Protein AF-A0AAN6TRB6-F1 (afdb_monomer_lite)

Secondary structure (DSSP, 8-state):
-----SSSSSSS-SSS----TTTTS--TTS----------HHHHHHSTT--SS--SSTT-S--HHHH-TTSPP-GGGGTT-GGG-TT-TT--S-S--TTHHHHHHHHHHHHHHHTT--BTTBPPGGG-THHHHHHHHHHHHTT--TTT----TT-HHHHGGG---TT--S----S-----

Structure (mmCIF, N/CA/C/O backbone):
data_AF-A0AAN6TRB6-F1
#
_entry.id   AF-A0AAN6TRB6-F1
#
loop_
_atom_site.group_PDB
_atom_site.id
_atom_site.type_symbol
_atom_site.label_atom_id
_atom_site.label_alt_id
_atom_site.label_comp_id
_atom_site.label_asym_id
_atom_site.label_entity_id
_atom_site.label_seq_id
_atom_site.pdbx_PDB_ins_code
_atom_site.Cartn_x
_atom_site.Cartn_y
_atom_site.Cartn_z
_atom_site.occupancy
_atom_site.B_iso_or_equiv
_atom_site.auth_seq_id
_atom_site.auth_comp_id
_atom_site.auth_asym_id
_atom_site.auth_atom_id
_atom_site.pdbx_PDB_model_num
ATOM 1 N N . MET A 1 1 ? 55.140 -42.596 -35.689 1.00 47.97 1 MET A N 1
ATOM 2 C CA . MET A 1 1 ? 55.202 -42.042 -34.320 1.00 47.97 1 MET A CA 1
ATOM 3 C C . MET A 1 1 ? 55.050 -40.532 -34.395 1.00 47.97 1 MET A C 1
ATOM 5 O O . MET A 1 1 ? 56.005 -39.873 -34.764 1.00 47.97 1 MET A O 1
ATOM 9 N N . ALA A 1 2 ? 53.850 -40.019 -34.133 1.00 47.03 2 ALA A N 1
ATOM 10 C CA . ALA A 1 2 ? 53.581 -38.786 -33.382 1.00 47.03 2 ALA A CA 1
ATOM 11 C C . ALA A 1 2 ? 52.064 -38.511 -33.472 1.00 47.03 2 ALA A C 1
ATOM 13 O O . ALA A 1 2 ? 51.515 -38.610 -34.571 1.00 47.03 2 ALA A O 1
ATOM 14 N N . PRO A 1 3 ? 51.366 -38.268 -32.353 1.00 50.75 3 PRO A N 1
ATOM 15 C CA . PRO A 1 3 ? 49.940 -38.534 -32.234 1.00 50.75 3 PRO A CA 1
ATOM 16 C C . PRO A 1 3 ? 49.087 -37.252 -32.219 1.00 50.75 3 PRO A C 1
ATOM 18 O O . PRO A 1 3 ? 49.525 -36.187 -31.802 1.00 50.75 3 PRO A O 1
ATOM 21 N N . THR A 1 4 ? 47.848 -37.389 -32.689 1.00 56.25 4 THR A N 1
ATOM 22 C CA . THR A 1 4 ? 46.622 -36.743 -32.179 1.00 56.25 4 THR A CA 1
ATOM 23 C C . THR A 1 4 ? 46.770 -35.418 -31.402 1.00 56.25 4 THR A C 1
ATOM 25 O O . THR A 1 4 ? 46.821 -35.421 -30.175 1.00 56.25 4 THR A O 1
ATOM 28 N N . LEU A 1 5 ? 46.704 -34.275 -32.093 1.00 53.94 5 LEU A N 1
ATOM 29 C CA . LEU A 1 5 ? 46.498 -32.952 -31.471 1.00 53.94 5 LEU A CA 1
ATOM 30 C C . LEU A 1 5 ? 45.430 -32.120 -32.204 1.00 53.94 5 LEU A C 1
ATOM 32 O O . LEU A 1 5 ? 45.570 -30.913 -32.357 1.00 53.94 5 LEU A O 1
ATOM 36 N N . LEU A 1 6 ? 44.348 -32.752 -32.673 1.00 50.91 6 LEU A N 1
ATOM 37 C CA . LEU A 1 6 ? 43.234 -32.021 -33.302 1.00 50.91 6 LEU A CA 1
ATOM 38 C C . LEU A 1 6 ? 41.841 -32.376 -32.761 1.00 50.91 6 LEU A C 1
ATOM 40 O O . LEU A 1 6 ? 40.841 -32.018 -33.369 1.00 50.91 6 LEU A O 1
ATOM 44 N N . SER A 1 7 ? 41.759 -33.055 -31.611 1.00 54.47 7 SER A N 1
ATOM 45 C CA . SER A 1 7 ? 40.479 -33.520 -31.046 1.00 54.47 7 SER A CA 1
ATOM 46 C C . SER A 1 7 ? 40.135 -32.920 -29.674 1.00 54.47 7 SER A C 1
ATOM 48 O O . SER A 1 7 ? 39.232 -33.405 -29.000 1.00 54.47 7 SER A O 1
ATOM 50 N N . GLY A 1 8 ? 40.846 -31.872 -29.244 1.00 51.94 8 GLY A N 1
ATOM 51 C CA . GLY A 1 8 ? 40.782 -31.346 -27.872 1.00 51.94 8 GLY A CA 1
ATOM 52 C C . GLY A 1 8 ? 40.003 -30.044 -27.659 1.00 51.94 8 GLY A C 1
ATOM 53 O O . GLY A 1 8 ? 40.052 -29.519 -26.555 1.00 51.94 8 GLY A O 1
ATOM 54 N N . PHE A 1 9 ? 39.312 -29.496 -28.666 1.00 52.75 9 PHE A N 1
ATOM 55 C CA . PHE A 1 9 ? 38.622 -28.195 -28.532 1.00 52.75 9 PHE A CA 1
ATOM 56 C C . PHE A 1 9 ? 37.097 -28.229 -28.718 1.00 52.75 9 PHE A C 1
ATOM 58 O O . PHE A 1 9 ? 36.450 -27.194 -28.599 1.00 52.75 9 PHE A O 1
ATOM 65 N N . LEU A 1 10 ? 36.493 -29.404 -28.931 1.00 55.47 10 LEU A N 1
ATOM 66 C CA . LEU A 1 10 ? 35.028 -29.548 -29.024 1.00 55.47 10 LEU A CA 1
ATOM 67 C C . LEU A 1 10 ? 34.347 -29.957 -27.701 1.00 55.47 10 LEU A C 1
ATOM 69 O O . LEU A 1 10 ? 33.143 -30.189 -27.677 1.00 55.47 10 LEU A O 1
ATOM 73 N N . GLY A 1 11 ? 35.097 -30.052 -26.598 1.00 53.09 11 GLY A N 1
ATOM 74 C CA . GLY A 1 11 ? 34.613 -30.596 -25.321 1.00 53.09 11 GLY A CA 1
ATOM 75 C C . GLY A 1 11 ? 34.249 -29.578 -24.237 1.00 53.09 11 GLY A C 1
ATOM 76 O O . GLY A 1 11 ? 33.938 -29.992 -23.126 1.00 53.09 11 GLY A O 1
ATOM 77 N N . LEU A 1 12 ? 34.299 -28.267 -24.510 1.00 54.72 12 LEU A N 1
ATOM 78 C CA . LEU A 1 12 ? 34.084 -27.225 -23.487 1.00 54.72 12 LEU A CA 1
ATOM 79 C C . LEU A 1 12 ? 32.927 -26.263 -23.793 1.00 54.72 12 LEU A C 1
ATOM 81 O O . LEU A 1 12 ? 32.853 -25.173 -23.232 1.00 54.72 12 LEU A O 1
ATOM 85 N N . LEU A 1 13 ? 32.002 -26.674 -24.664 1.00 54.75 13 LEU A N 1
ATOM 86 C CA . LEU A 1 13 ? 30.808 -25.901 -25.008 1.00 54.75 13 LEU A CA 1
ATOM 87 C C . LEU A 1 13 ? 29.468 -26.397 -24.405 1.00 54.75 13 LEU A C 1
ATOM 89 O O . LEU A 1 13 ? 28.448 -26.209 -25.062 1.00 54.75 13 LEU A O 1
ATOM 93 N N . PRO A 1 14 ? 29.388 -26.963 -23.176 1.00 50.47 14 PRO A N 1
ATOM 94 C CA . PRO A 1 14 ? 28.083 -27.083 -22.520 1.00 50.47 14 PRO A CA 1
ATOM 95 C C . PRO A 1 14 ? 28.046 -26.490 -21.101 1.00 50.47 14 PRO A C 1
ATOM 97 O O . PRO A 1 14 ? 27.447 -27.086 -20.214 1.00 50.47 14 PRO A O 1
ATOM 100 N N . LEU A 1 15 ? 28.674 -25.332 -20.848 1.00 51.12 15 LEU A N 1
ATOM 101 C CA . LEU A 1 15 ? 28.592 -24.681 -19.522 1.00 51.12 15 LEU A CA 1
ATOM 102 C C . LEU A 1 15 ? 28.209 -23.192 -19.520 1.00 51.12 15 LEU A C 1
ATOM 104 O O . LEU A 1 15 ? 28.120 -22.604 -18.448 1.00 51.12 15 LEU A O 1
ATOM 108 N N . LEU A 1 16 ? 27.895 -22.580 -20.670 1.00 49.53 16 LEU A N 1
ATOM 109 C CA . LEU A 1 16 ? 27.402 -21.189 -20.707 1.00 49.53 16 LEU A CA 1
ATOM 110 C C . LEU A 1 16 ? 25.894 -21.021 -20.915 1.00 49.53 16 LEU A C 1
ATOM 112 O O . LEU A 1 16 ? 25.412 -19.890 -20.893 1.00 49.53 16 LEU A O 1
ATOM 116 N N . SER A 1 17 ? 25.106 -22.094 -21.004 1.00 54.41 17 SER A N 1
ATOM 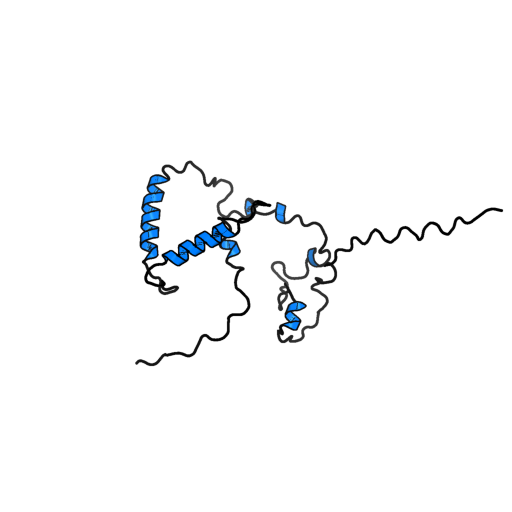117 C CA . SER A 1 17 ? 23.656 -21.953 -20.851 1.00 54.41 17 SER A CA 1
ATOM 118 C C . SER A 1 17 ? 23.258 -22.108 -19.383 1.00 54.41 17 SER A C 1
ATOM 120 O O . SER A 1 17 ? 22.499 -23.007 -19.024 1.00 54.41 17 SER A O 1
ATOM 122 N N . ALA A 1 18 ? 23.658 -21.156 -18.535 1.00 53.69 18 ALA A N 1
ATOM 123 C CA . ALA A 1 18 ? 22.779 -20.731 -17.442 1.00 53.69 18 ALA A CA 1
ATOM 124 C C . ALA A 1 18 ? 21.578 -20.004 -18.082 1.00 53.69 18 ALA A C 1
ATOM 126 O O . ALA A 1 18 ? 21.388 -18.794 -17.969 1.00 53.69 18 ALA A O 1
ATOM 127 N N . GLY A 1 19 ? 20.846 -20.759 -18.903 1.00 52.22 19 GLY A N 1
ATOM 128 C CA . GLY A 1 19 ? 19.746 -20.321 -19.728 1.00 52.22 19 GLY A CA 1
ATOM 129 C C . GLY A 1 19 ? 18.603 -20.039 -18.792 1.00 52.22 19 GLY A C 1
ATOM 130 O O . GLY A 1 19 ? 18.020 -20.939 -18.199 1.00 52.22 19 GLY A O 1
ATOM 131 N N . CYS A 1 20 ? 18.346 -18.761 -18.621 1.00 58.47 20 CYS A N 1
ATOM 132 C CA . CYS A 1 20 ? 17.271 -18.266 -17.810 1.00 58.47 20 CYS A CA 1
ATOM 133 C C . CYS A 1 20 ? 15.933 -18.881 -18.290 1.00 58.47 20 CYS A C 1
ATOM 135 O O . CYS A 1 20 ? 15.504 -18.586 -19.413 1.00 58.47 20 CYS A O 1
ATOM 137 N N . PRO A 1 21 ? 15.287 -19.752 -17.490 1.00 57.62 21 PRO A N 1
ATOM 138 C CA . PRO A 1 21 ? 14.220 -20.635 -17.975 1.00 57.62 21 PRO A CA 1
ATOM 139 C C . PRO A 1 21 ? 12.983 -19.894 -18.511 1.00 57.62 21 PRO A C 1
ATOM 141 O O . PRO A 1 21 ? 12.187 -20.456 -19.256 1.00 57.62 21 PRO A O 1
ATOM 144 N N . GLN A 1 22 ? 12.816 -18.622 -18.146 1.00 54.97 22 GLN A N 1
ATOM 145 C CA . GLN A 1 22 ? 11.632 -17.812 -18.428 1.00 54.97 22 GLN A CA 1
ATOM 146 C C . GLN A 1 22 ? 11.818 -16.833 -19.600 1.00 54.97 22 GLN A C 1
ATOM 148 O O . GLN A 1 22 ? 10.886 -16.103 -19.941 1.00 54.97 22 GLN A O 1
ATOM 153 N N . ALA A 1 23 ? 12.991 -16.801 -20.244 1.00 50.34 23 ALA A N 1
ATOM 154 C CA . ALA A 1 23 ? 13.294 -15.779 -21.247 1.00 50.34 23 ALA A CA 1
ATOM 155 C C . ALA A 1 23 ? 12.482 -15.900 -22.549 1.00 50.34 23 ALA A C 1
ATOM 157 O O . ALA A 1 23 ? 12.201 -14.896 -23.202 1.00 50.34 23 ALA A O 1
ATOM 158 N N . ALA A 1 24 ? 12.064 -17.113 -22.914 1.00 50.25 24 ALA A N 1
ATOM 159 C CA . ALA A 1 24 ? 11.334 -17.363 -24.156 1.00 50.25 24 ALA A CA 1
ATOM 160 C C . ALA A 1 24 ? 9.827 -17.038 -24.077 1.00 50.25 24 ALA A C 1
ATOM 162 O O . ALA A 1 24 ? 9.173 -16.963 -25.114 1.00 50.25 24 ALA A O 1
ATOM 163 N N . LEU A 1 25 ? 9.262 -16.823 -22.880 1.00 51.25 25 LEU A N 1
ATOM 164 C CA . LEU A 1 25 ? 7.804 -16.760 -22.694 1.00 51.25 25 LEU A CA 1
ATOM 165 C C . LEU A 1 25 ? 7.204 -15.339 -22.754 1.00 51.25 25 LEU A C 1
ATOM 167 O O . LEU A 1 25 ? 5.986 -15.188 -22.826 1.00 51.25 25 LEU A O 1
ATOM 171 N N . HIS A 1 26 ? 8.032 -14.288 -22.726 1.00 50.44 26 HIS A N 1
ATOM 172 C CA . HIS A 1 26 ? 7.566 -12.924 -22.430 1.00 50.44 26 HIS A CA 1
ATOM 173 C C . HIS A 1 26 ? 7.723 -11.882 -23.543 1.00 50.44 26 HIS A C 1
ATOM 175 O O . HIS A 1 26 ? 7.327 -10.735 -23.327 1.00 50.44 26 HIS A O 1
ATOM 181 N N . LYS A 1 27 ? 8.190 -12.238 -24.751 1.00 51.62 27 LYS A N 1
ATOM 182 C CA . LYS A 1 27 ? 8.184 -11.267 -25.859 1.00 51.62 27 LYS A CA 1
ATOM 183 C C . LYS A 1 27 ? 6.746 -10.812 -26.135 1.00 51.62 27 LYS A C 1
ATOM 185 O O . LYS A 1 27 ? 5.853 -11.613 -26.425 1.00 51.62 27 LYS A O 1
ATOM 190 N N . ARG A 1 28 ? 6.504 -9.509 -25.968 1.00 53.41 28 ARG A N 1
ATOM 191 C CA . ARG A 1 28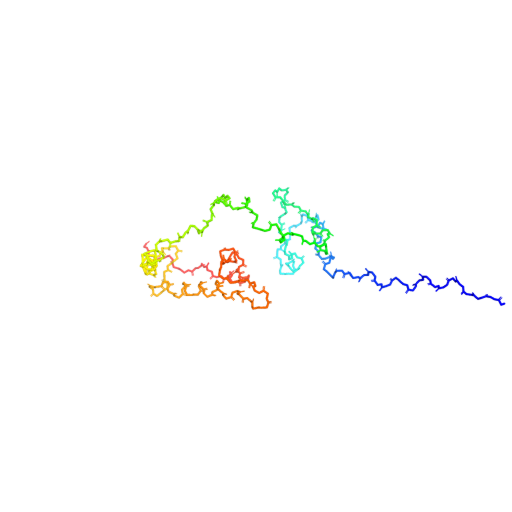 ? 5.195 -8.877 -26.194 1.00 53.41 28 ARG A CA 1
ATOM 192 C C . ARG A 1 28 ? 4.856 -8.762 -27.689 1.00 53.41 28 ARG A C 1
ATOM 194 O O . ARG A 1 28 ? 3.683 -8.637 -28.014 1.00 53.41 28 ARG A O 1
ATOM 201 N N . ASP A 1 29 ? 5.842 -8.943 -28.572 1.00 45.75 29 ASP A N 1
ATOM 202 C CA . ASP A 1 29 ? 5.760 -8.534 -29.983 1.00 45.75 29 ASP A CA 1
ATOM 203 C C . ASP A 1 29 ? 5.454 -9.623 -31.019 1.00 45.75 29 ASP A C 1
ATOM 205 O O . ASP A 1 29 ? 5.388 -9.319 -32.206 1.00 45.75 29 ASP A O 1
ATOM 209 N N . THR A 1 30 ? 5.236 -10.887 -30.653 1.00 47.16 30 THR A N 1
ATOM 210 C CA . THR A 1 30 ? 5.003 -11.919 -31.686 1.00 47.16 30 THR A CA 1
ATOM 211 C C . THR A 1 30 ? 3.561 -12.023 -32.184 1.00 47.16 30 THR A C 1
ATOM 213 O O . THR A 1 30 ? 3.274 -12.884 -33.009 1.00 47.16 30 THR A O 1
ATOM 216 N N . VAL A 1 31 ? 2.644 -11.143 -31.763 1.00 41.22 31 VAL A N 1
ATOM 217 C CA . VAL A 1 31 ? 1.259 -11.161 -32.262 1.00 41.22 31 VAL A CA 1
ATOM 218 C C . VAL A 1 31 ? 0.828 -9.771 -32.726 1.00 41.22 31 VAL A C 1
ATOM 220 O O . VAL A 1 31 ? 0.033 -9.086 -32.095 1.00 41.22 31 VAL A O 1
ATOM 223 N N . VAL A 1 32 ? 1.278 -9.414 -33.930 1.00 41.19 32 VAL A N 1
ATOM 224 C CA . VAL A 1 32 ? 0.614 -8.450 -34.831 1.00 41.19 32 VAL A CA 1
ATOM 225 C C . VAL A 1 32 ? -0.716 -9.030 -35.372 1.00 41.19 32 VAL A C 1
ATOM 227 O O . VAL A 1 32 ? -1.275 -8.549 -36.352 1.00 41.19 32 VAL A O 1
ATOM 230 N N . ALA A 1 33 ? -1.304 -10.052 -34.739 1.00 42.06 33 ALA A N 1
ATOM 231 C CA . ALA A 1 33 ? -2.655 -10.475 -35.081 1.00 42.06 33 ALA A CA 1
ATOM 232 C C . ALA A 1 33 ? -3.652 -9.554 -34.377 1.00 42.06 33 ALA A C 1
ATOM 234 O O . ALA A 1 33 ? -4.095 -9.789 -33.255 1.00 42.06 33 ALA A O 1
ATOM 235 N N . ARG A 1 34 ? -4.037 -8.503 -35.097 1.00 43.84 34 ARG A N 1
ATOM 236 C CA . ARG A 1 34 ? -5.210 -7.659 -34.854 1.00 43.84 34 ARG A CA 1
ATOM 237 C C . ARG A 1 34 ? -6.506 -8.467 -35.064 1.00 43.84 34 ARG A C 1
ATOM 239 O O . ARG A 1 34 ? -7.392 -8.056 -35.806 1.00 43.84 34 ARG A O 1
ATOM 246 N N . ALA A 1 35 ? -6.600 -9.653 -34.466 1.00 42.44 35 ALA A N 1
ATOM 247 C CA . ALA A 1 35 ? -7.733 -10.556 -34.574 1.00 42.44 35 ALA A CA 1
ATOM 248 C C . ALA A 1 35 ? -8.507 -10.543 -33.256 1.00 42.44 35 ALA A C 1
ATOM 250 O O . ALA A 1 35 ? -7.923 -10.607 -32.179 1.00 42.44 35 ALA A O 1
ATOM 251 N N . LYS A 1 36 ? -9.835 -10.437 -33.351 1.00 46.25 36 LYS A N 1
ATOM 252 C CA . LYS A 1 36 ? -10.781 -10.506 -32.232 1.00 46.25 36 LYS A CA 1
ATOM 253 C C . LYS A 1 36 ? -10.594 -11.817 -31.454 1.00 46.25 36 LYS A C 1
ATOM 255 O O . LYS A 1 36 ? -11.242 -12.814 -31.759 1.00 46.25 36 LYS A O 1
ATOM 260 N N . ILE A 1 37 ? -9.728 -11.824 -30.446 1.00 51.50 37 ILE A N 1
ATOM 261 C CA . ILE A 1 37 ? -9.599 -12.950 -29.522 1.00 51.50 37 ILE A CA 1
ATOM 262 C C . ILE A 1 37 ? -10.780 -12.864 -28.551 1.00 51.50 37 ILE A C 1
ATOM 264 O O . ILE A 1 37 ? -10.870 -11.932 -27.752 1.00 51.50 37 ILE A O 1
ATOM 268 N N . ARG A 1 38 ? -11.714 -13.825 -28.624 1.00 48.91 38 ARG A N 1
ATOM 269 C CA . ARG A 1 38 ? -12.630 -14.077 -27.502 1.00 48.91 38 ARG A CA 1
ATOM 270 C C . ARG A 1 38 ? -11.766 -14.502 -26.323 1.00 48.91 38 ARG A C 1
ATOM 272 O O . ARG A 1 38 ? -11.025 -15.473 -26.435 1.00 48.91 38 ARG A O 1
ATOM 279 N N . VAL A 1 39 ? -11.857 -13.771 -25.218 1.00 52.91 39 VAL A N 1
ATOM 280 C CA . VAL A 1 39 ? -11.123 -14.087 -23.991 1.00 52.91 39 VAL A CA 1
ATOM 281 C C . VAL A 1 39 ? -11.626 -15.435 -23.464 1.00 52.91 39 VAL A C 1
ATOM 283 O O . VAL A 1 39 ? -12.726 -15.517 -22.924 1.00 52.91 39 VAL A O 1
ATOM 286 N N . SER A 1 40 ? -10.839 -16.491 -23.669 1.00 51.47 40 SER A N 1
ATOM 287 C CA . SER A 1 40 ? -11.025 -17.818 -23.072 1.00 51.47 40 SER A CA 1
ATOM 288 C C . SER A 1 40 ? -9.982 -18.041 -21.973 1.00 51.47 40 SER A C 1
ATOM 290 O O . SER A 1 40 ? -8.900 -17.442 -21.994 1.00 51.47 40 SER A O 1
ATOM 292 N N . LEU A 1 41 ? -10.286 -18.924 -21.022 1.00 55.41 41 LEU A N 1
ATOM 293 C CA . LEU A 1 41 ? -9.379 -19.315 -19.939 1.00 55.41 41 LEU A CA 1
ATOM 294 C C . LEU A 1 41 ? -8.036 -19.850 -20.478 1.00 55.41 41 LEU A C 1
ATOM 296 O O . LEU A 1 41 ? -6.986 -19.567 -19.906 1.00 55.41 41 LEU A O 1
ATOM 300 N N . ASP A 1 42 ? -8.055 -20.500 -21.642 1.00 50.62 42 ASP A N 1
ATOM 301 C CA . ASP A 1 42 ? -6.860 -21.046 -22.301 1.00 50.62 42 ASP A CA 1
ATOM 302 C C . ASP A 1 42 ? -5.966 -19.950 -22.903 1.00 50.62 42 ASP A C 1
ATOM 304 O O . ASP A 1 42 ? -4.738 -20.010 -22.826 1.00 50.62 42 ASP A O 1
ATOM 308 N N . THR A 1 43 ? -6.567 -18.880 -23.438 1.00 54.31 43 THR A N 1
ATOM 309 C CA . THR A 1 43 ? -5.814 -17.710 -23.921 1.00 54.31 43 THR A CA 1
ATOM 310 C C . THR A 1 43 ? -5.213 -16.891 -22.779 1.00 54.31 43 THR A C 1
ATOM 312 O O . THR A 1 43 ? -4.143 -16.315 -22.958 1.00 54.31 43 THR A O 1
ATOM 315 N N . LEU A 1 44 ? -5.833 -16.898 -21.590 1.00 51.75 44 LEU A N 1
ATOM 316 C CA . LEU A 1 44 ? -5.338 -16.199 -20.396 1.00 51.75 44 LEU A CA 1
ATOM 317 C C . LEU A 1 44 ? -4.034 -16.799 -19.849 1.00 51.75 44 LEU A C 1
ATOM 319 O O . LEU A 1 44 ? -3.195 -16.055 -19.342 1.00 51.75 44 LEU A O 1
ATOM 323 N N . GLY A 1 45 ? -3.831 -18.114 -19.998 1.00 52.88 45 GLY A N 1
ATOM 324 C CA . GLY A 1 45 ? -2.580 -18.785 -19.626 1.00 52.88 45 GLY A CA 1
ATOM 325 C C . GLY A 1 45 ? -1.389 -18.354 -20.491 1.00 52.88 45 GLY A C 1
ATOM 326 O O . GLY A 1 45 ? -0.290 -18.159 -19.978 1.00 52.88 45 GLY A O 1
ATOM 327 N N . SER A 1 46 ? -1.618 -18.122 -21.790 1.00 56.56 46 SER A N 1
ATOM 328 C CA . SER A 1 46 ? -0.609 -17.610 -22.736 1.00 56.56 46 SER A CA 1
ATOM 329 C C . SER A 1 46 ? -0.458 -16.076 -22.693 1.00 56.56 46 SER A C 1
ATOM 331 O O . SER A 1 46 ? 0.584 -15.532 -23.065 1.00 56.56 46 SER A O 1
ATOM 333 N N . SER A 1 47 ? -1.471 -15.356 -22.196 1.00 67.19 47 SER A N 1
ATOM 334 C CA . SER A 1 47 ? -1.508 -13.890 -22.114 1.00 67.19 47 SER A CA 1
ATOM 335 C C . SER A 1 47 ? -1.317 -13.325 -20.696 1.00 67.19 47 SER A C 1
ATOM 337 O O . SER A 1 47 ? -1.660 -12.164 -20.454 1.00 67.19 47 SER A O 1
ATOM 339 N N . PHE A 1 48 ? -0.801 -14.109 -19.743 1.00 76.19 48 PHE A N 1
ATOM 340 C CA . PHE A 1 48 ? -0.612 -13.672 -18.356 1.00 76.19 48 PHE A CA 1
ATOM 341 C C . PHE A 1 48 ? 0.277 -12.416 -18.276 1.00 76.19 48 PHE A C 1
ATOM 343 O O . PHE A 1 48 ? 1.390 -12.381 -18.804 1.00 76.19 48 PHE A O 1
ATOM 350 N N . GLY A 1 49 ? -0.225 -11.359 -17.628 1.00 78.19 49 GLY A N 1
ATOM 351 C CA . GLY A 1 49 ? 0.481 -10.079 -17.493 1.00 78.19 49 GLY A CA 1
ATOM 352 C C . GLY A 1 49 ? 0.487 -9.188 -18.746 1.00 78.19 49 GLY A C 1
ATOM 353 O O . GLY A 1 49 ? 1.237 -8.212 -18.780 1.00 78.19 49 GLY A O 1
ATOM 354 N N . LYS A 1 50 ? -0.325 -9.491 -19.772 1.00 81.19 50 LYS A N 1
ATOM 355 C CA . LYS A 1 50 ? -0.510 -8.644 -20.964 1.00 81.19 50 LYS A CA 1
ATOM 356 C C . LYS A 1 50 ? -1.886 -7.966 -20.946 1.00 81.19 50 LYS A C 1
ATOM 358 O O . LYS A 1 50 ? -2.890 -8.594 -20.621 1.00 81.19 50 LYS A O 1
ATOM 363 N N . CYS A 1 51 ? -1.932 -6.688 -21.323 1.00 81.12 51 CYS A N 1
ATOM 364 C CA . CYS A 1 51 ? -3.189 -5.988 -21.594 1.00 81.12 51 CYS A CA 1
ATOM 365 C C . CYS A 1 51 ? -3.657 -6.326 -23.023 1.00 81.12 51 CYS A C 1
ATOM 367 O O . CYS A 1 51 ? -2.827 -6.273 -23.933 1.00 81.12 51 CYS A O 1
ATOM 369 N N . PRO A 1 52 ? -4.947 -6.638 -23.263 1.00 79.50 52 PRO A N 1
ATOM 370 C CA . PRO A 1 52 ? -5.466 -6.885 -24.614 1.00 79.50 52 PRO A CA 1
ATOM 371 C C . PRO A 1 52 ? -5.291 -5.701 -25.575 1.00 79.50 52 PRO A C 1
ATOM 373 O O . PRO A 1 52 ? -5.221 -5.890 -26.786 1.00 79.50 52 PRO A O 1
ATOM 376 N N . THR A 1 53 ? -5.218 -4.481 -25.040 1.00 82.19 53 THR A N 1
ATOM 377 C CA . THR A 1 53 ? -4.949 -3.253 -25.793 1.00 82.19 53 THR A CA 1
ATOM 378 C C . THR A 1 53 ? -3.584 -2.699 -25.398 1.00 82.19 53 THR A C 1
ATOM 380 O O . THR A 1 53 ? -3.358 -2.387 -24.227 1.00 82.19 53 THR A O 1
ATOM 383 N N . ILE A 1 54 ? -2.680 -2.556 -26.367 1.00 82.88 54 ILE A N 1
ATOM 384 C CA . ILE A 1 54 ? -1.346 -1.984 -26.147 1.00 82.88 54 ILE A CA 1
ATOM 385 C C . ILE A 1 54 ? -1.440 -0.469 -26.331 1.00 82.88 54 ILE A C 1
ATOM 387 O O . ILE A 1 54 ? -1.883 -0.008 -27.380 1.00 82.88 54 ILE A O 1
ATOM 391 N N . SER A 1 55 ? -1.038 0.298 -25.316 1.00 86.88 55 SER A N 1
ATOM 392 C CA . SER A 1 55 ? -0.885 1.747 -25.453 1.00 86.88 55 SER A CA 1
ATOM 393 C C . SER A 1 55 ? 0.393 2.090 -26.222 1.00 86.88 55 SER A C 1
ATOM 395 O O . SER A 1 55 ? 1.376 1.351 -26.185 1.00 86.88 55 SER A O 1
ATOM 397 N N . ASP A 1 56 ? 0.389 3.234 -26.890 1.00 90.75 56 ASP A N 1
ATOM 398 C CA . ASP A 1 56 ? 1.524 3.839 -27.596 1.00 90.75 56 ASP A CA 1
ATOM 399 C C . ASP A 1 56 ? 2.116 5.050 -26.845 1.00 90.75 56 ASP A C 1
ATOM 401 O O . ASP A 1 56 ? 3.218 5.498 -27.153 1.00 90.75 56 ASP A O 1
ATOM 405 N N . ALA A 1 57 ? 1.431 5.540 -25.808 1.00 90.75 57 ALA A N 1
ATOM 406 C CA . ALA A 1 57 ? 1.838 6.677 -24.982 1.00 90.75 57 ALA A CA 1
ATOM 407 C C . ALA A 1 57 ? 2.029 6.308 -23.497 1.00 90.75 57 ALA A C 1
ATOM 409 O O . ALA A 1 57 ? 1.734 5.188 -23.069 1.00 90.75 57 ALA A O 1
ATOM 410 N N . ALA A 1 58 ? 2.550 7.260 -22.707 1.00 91.81 58 ALA A N 1
ATOM 411 C CA . ALA A 1 58 ? 2.763 7.155 -21.252 1.00 91.81 58 ALA A CA 1
ATOM 412 C C . ALA A 1 58 ? 3.534 5.897 -20.810 1.00 91.81 58 ALA A C 1
ATOM 414 O O . ALA A 1 58 ? 3.375 5.392 -19.699 1.00 91.81 58 ALA A O 1
ATOM 415 N N . GLY A 1 59 ? 4.390 5.387 -21.694 1.00 85.69 59 GLY A N 1
ATOM 416 C CA . GLY A 1 59 ? 5.152 4.184 -21.430 1.00 85.69 59 GLY A CA 1
ATOM 417 C C . GLY A 1 59 ? 4.515 2.865 -21.877 1.00 85.69 59 GLY A C 1
ATOM 418 O O . GLY A 1 59 ? 4.884 1.805 -21.361 1.00 85.69 59 GLY A O 1
ATOM 419 N N . GLY A 1 60 ? 3.597 2.929 -22.833 1.00 85.50 60 GLY A N 1
ATOM 420 C CA . GLY A 1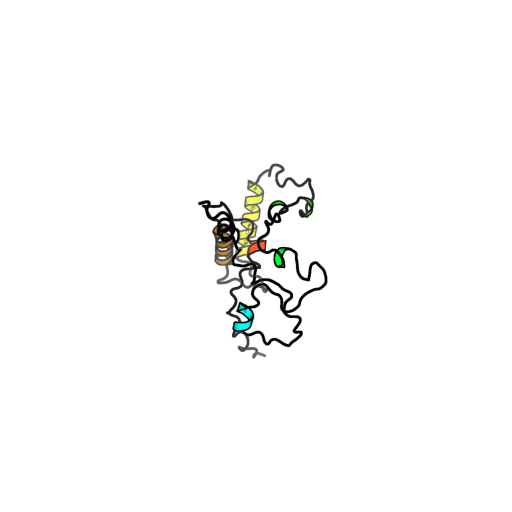 60 ? 3.185 1.786 -23.634 1.00 85.50 60 GLY A CA 1
ATOM 421 C C . GLY A 1 60 ? 4.295 1.213 -24.526 1.00 85.50 60 GLY A C 1
ATOM 422 O O . GLY A 1 60 ? 5.414 1.730 -24.572 1.00 85.50 60 GLY A O 1
ATOM 423 N N . GLY A 1 61 ? 3.976 0.120 -25.216 1.00 84.12 61 GLY A N 1
ATOM 424 C CA . GLY A 1 61 ? 4.910 -0.627 -26.059 1.00 84.12 61 GLY A CA 1
ATOM 425 C C . GLY A 1 61 ? 5.885 -1.538 -25.300 1.00 84.12 61 GLY A C 1
ATOM 426 O O . GLY A 1 61 ? 5.906 -1.616 -24.067 1.00 84.12 61 GLY A O 1
ATOM 427 N N . THR A 1 62 ? 6.693 -2.264 -26.070 1.00 85.06 62 THR A N 1
ATOM 428 C CA . THR A 1 62 ? 7.648 -3.252 -25.551 1.00 85.06 62 THR A CA 1
ATOM 429 C C . THR A 1 62 ? 8.844 -2.577 -24.893 1.00 85.06 62 THR A C 1
ATOM 431 O O . THR A 1 62 ? 9.366 -1.569 -25.370 1.00 85.06 62 THR A O 1
ATOM 434 N N . ARG A 1 63 ? 9.275 -3.111 -23.749 1.00 87.69 63 ARG A N 1
ATOM 435 C CA . ARG A 1 63 ? 10.300 -2.528 -22.877 1.00 87.69 63 ARG A CA 1
ATOM 436 C C . ARG A 1 63 ? 11.555 -3.389 -22.841 1.00 87.69 63 ARG A C 1
ATOM 438 O O . ARG A 1 63 ? 11.527 -4.571 -23.162 1.00 87.69 63 ARG A O 1
ATOM 445 N N . SER A 1 64 ? 12.662 -2.826 -22.360 1.00 90.06 64 SER A N 1
ATOM 446 C CA . SER A 1 64 ? 13.941 -3.546 -22.258 1.00 90.06 64 SER A CA 1
ATOM 447 C C . SER A 1 64 ? 13.840 -4.843 -21.445 1.00 90.06 64 SER A C 1
ATOM 449 O O . SER A 1 64 ? 14.457 -5.838 -21.806 1.00 90.06 64 SER A O 1
ATOM 451 N N . HIS A 1 65 ? 13.011 -4.879 -20.394 1.00 85.62 65 HIS A N 1
ATOM 452 C CA . HIS A 1 65 ? 12.797 -6.097 -19.602 1.00 85.62 65 HIS A CA 1
ATOM 453 C C . HIS A 1 65 ? 11.998 -7.188 -20.329 1.00 85.62 65 HIS A C 1
ATOM 455 O O . HIS A 1 65 ? 12.003 -8.325 -19.870 1.00 85.62 65 HIS A O 1
ATOM 461 N N . ASP A 1 66 ? 11.304 -6.862 -21.420 1.00 84.62 66 ASP A N 1
ATOM 462 C CA . ASP A 1 66 ? 10.634 -7.861 -22.258 1.00 84.62 66 ASP A CA 1
ATOM 463 C C . ASP A 1 66 ? 11.636 -8.531 -23.209 1.00 84.62 66 ASP A C 1
ATOM 465 O O . ASP A 1 66 ? 11.510 -9.716 -23.515 1.00 84.62 66 ASP A O 1
ATOM 469 N N . TRP A 1 67 ? 12.649 -7.781 -23.660 1.00 84.25 67 TRP A N 1
ATOM 470 C CA . TRP A 1 67 ? 13.724 -8.281 -24.522 1.00 84.25 67 TRP A CA 1
ATOM 471 C C . TRP A 1 67 ? 14.784 -9.062 -23.746 1.00 84.25 67 TRP A C 1
ATOM 473 O O . TRP A 1 67 ? 15.213 -10.124 -24.196 1.00 84.25 67 TRP A O 1
ATOM 483 N N . TRP A 1 68 ? 15.174 -8.556 -22.573 1.00 87.12 68 TRP A N 1
ATOM 484 C CA . TRP A 1 68 ? 16.174 -9.159 -21.690 1.00 87.12 68 TRP A CA 1
ATOM 485 C C . TRP A 1 68 ? 15.590 -9.396 -20.291 1.00 87.12 68 TRP A C 1
ATOM 487 O O . TRP A 1 68 ? 15.959 -8.718 -19.329 1.00 87.12 68 TRP A O 1
ATOM 497 N N . PRO A 1 69 ? 14.681 -10.373 -20.137 1.00 83.38 69 PRO A N 1
ATOM 498 C CA . PRO A 1 69 ? 13.982 -10.617 -18.869 1.00 83.38 69 PRO A CA 1
ATOM 499 C C . PRO A 1 69 ? 14.903 -11.037 -17.718 1.00 83.38 69 PRO A C 1
ATOM 501 O O . PRO A 1 69 ? 14.529 -10.920 -16.554 1.00 83.38 69 PRO A O 1
ATOM 504 N N . CYS A 1 70 ? 16.108 -11.490 -18.046 1.00 86.81 70 CYS A N 1
ATOM 505 C CA . CYS A 1 70 ? 17.084 -12.044 -17.110 1.00 86.81 70 CYS A CA 1
ATOM 506 C C . CYS A 1 70 ? 18.196 -11.063 -16.753 1.00 86.81 70 CYS A C 1
ATOM 508 O O . CYS A 1 70 ? 19.098 -11.392 -15.988 1.00 86.81 70 CYS A O 1
ATOM 510 N N . GLN A 1 71 ? 18.140 -9.860 -17.322 1.00 91.38 71 GLN A N 1
ATOM 511 C CA . GLN A 1 71 ? 19.042 -8.788 -16.957 1.00 91.38 71 GLN A CA 1
ATOM 512 C C . GLN A 1 71 ? 18.743 -8.313 -15.529 1.00 91.38 71 GLN A C 1
ATOM 514 O O . GLN A 1 71 ? 17.585 -8.230 -15.112 1.00 91.38 71 GLN A O 1
ATOM 519 N N . LEU A 1 72 ? 19.800 -7.969 -14.789 1.00 94.00 72 LEU A N 1
ATOM 520 C CA . LEU A 1 72 ? 19.680 -7.391 -13.454 1.00 94.00 72 LEU A CA 1
ATOM 521 C C . LEU A 1 72 ? 18.871 -6.086 -13.504 1.00 94.00 72 LEU A C 1
ATOM 523 O O . LEU A 1 72 ? 19.195 -5.170 -14.262 1.00 94.00 72 LEU A O 1
ATOM 527 N N . LYS A 1 73 ? 17.841 -5.991 -12.660 1.00 93.31 73 LYS A N 1
ATOM 528 C CA . LYS A 1 73 ? 17.002 -4.795 -12.522 1.00 93.31 73 LYS A CA 1
ATOM 529 C C . LYS A 1 73 ? 17.437 -3.977 -11.313 1.00 93.31 73 LYS A C 1
ATOM 531 O O . LYS A 1 73 ? 17.558 -4.511 -10.215 1.00 93.31 73 LYS A O 1
ATOM 536 N N . LEU A 1 74 ? 17.608 -2.671 -11.512 1.00 95.75 74 LEU A N 1
ATOM 537 C CA . LEU A 1 74 ? 17.980 -1.714 -10.459 1.00 95.75 74 LEU A CA 1
ATOM 538 C C . LEU A 1 74 ? 16.785 -0.880 -9.966 1.00 95.75 74 LEU A C 1
ATOM 540 O O . LEU A 1 74 ? 16.965 0.098 -9.245 1.00 95.75 74 LEU A O 1
ATOM 544 N N . ASP A 1 75 ? 15.562 -1.264 -10.341 1.00 94.31 75 ASP A N 1
ATOM 545 C CA . ASP A 1 75 ? 14.338 -0.501 -10.066 1.00 94.31 75 ASP A CA 1
ATOM 546 C C . ASP A 1 75 ? 14.098 -0.287 -8.563 1.00 94.31 75 ASP A C 1
ATOM 548 O O . ASP A 1 75 ? 13.610 0.762 -8.152 1.00 94.31 75 ASP A O 1
ATOM 552 N N . VAL A 1 76 ? 14.493 -1.257 -7.729 1.00 93.56 76 VAL A N 1
ATOM 553 C CA . VAL A 1 76 ? 14.325 -1.208 -6.265 1.00 93.56 76 VAL A CA 1
ATOM 554 C C . VAL A 1 76 ? 15.117 -0.060 -5.635 1.00 93.56 76 VAL A C 1
ATOM 556 O O . VAL A 1 76 ? 14.656 0.547 -4.676 1.00 93.56 76 VAL A O 1
ATOM 559 N N . LEU A 1 77 ? 16.272 0.294 -6.204 1.00 95.50 77 LEU A N 1
ATOM 560 C CA . LEU A 1 77 ? 17.147 1.343 -5.669 1.00 95.50 77 LEU A CA 1
ATOM 561 C C . LEU A 1 77 ? 16.631 2.760 -5.945 1.00 95.50 77 LEU A C 1
ATOM 563 O O . LEU A 1 77 ? 17.170 3.727 -5.420 1.00 95.50 77 LEU A O 1
ATOM 567 N N . ARG A 1 78 ? 15.610 2.890 -6.796 1.00 94.06 78 ARG A N 1
ATOM 568 C CA . ARG A 1 78 ? 15.009 4.174 -7.182 1.00 94.06 78 ARG A CA 1
ATOM 569 C C . ARG A 1 78 ? 13.634 4.392 -6.549 1.00 94.06 78 ARG A C 1
ATOM 571 O O . ARG A 1 78 ? 12.967 5.373 -6.867 1.00 94.06 78 ARG A O 1
ATOM 578 N N . GLN A 1 79 ? 13.189 3.475 -5.689 1.00 91.62 79 GLN A N 1
ATOM 579 C CA . GLN A 1 79 ? 11.932 3.607 -4.955 1.00 91.62 79 GLN A CA 1
ATOM 580 C C . GLN A 1 79 ? 12.064 4.668 -3.853 1.00 91.62 79 GLN A C 1
ATOM 582 O O . GLN A 1 79 ? 13.133 4.824 -3.271 1.00 91.62 79 GLN A O 1
ATOM 587 N N . PHE A 1 80 ? 10.967 5.372 -3.552 1.00 88.25 80 PHE A N 1
ATOM 588 C CA . PHE A 1 80 ? 10.885 6.377 -2.477 1.00 88.25 80 PHE A CA 1
ATOM 589 C C . PHE A 1 80 ? 11.830 7.578 -2.645 1.00 88.25 80 PHE A C 1
ATOM 591 O O . PHE A 1 80 ? 12.259 8.182 -1.662 1.00 88.25 80 PHE A O 1
ATOM 598 N N . ALA A 1 81 ? 12.139 7.944 -3.891 1.00 89.19 81 ALA A N 1
ATOM 599 C CA . ALA A 1 81 ? 12.943 9.124 -4.178 1.00 89.19 81 ALA A CA 1
ATOM 600 C C . ALA A 1 81 ? 12.246 10.403 -3.655 1.00 89.19 81 ALA A C 1
ATOM 602 O O . ALA A 1 81 ? 11.018 10.504 -3.744 1.00 89.19 81 ALA A O 1
ATOM 603 N N . PRO A 1 82 ? 12.987 11.404 -3.141 1.00 86.62 82 PRO A N 1
ATOM 604 C CA . PRO A 1 82 ? 12.402 12.604 -2.532 1.00 86.62 82 PRO A CA 1
ATOM 605 C C . PRO A 1 82 ? 11.508 13.396 -3.495 1.00 86.62 82 PRO A C 1
ATOM 607 O O . PRO A 1 82 ? 10.521 13.987 -3.071 1.00 86.62 82 PRO A O 1
ATOM 610 N N . GLN A 1 83 ? 11.778 13.327 -4.799 1.00 88.19 83 GLN A N 1
ATOM 611 C CA . GLN A 1 83 ? 10.973 13.960 -5.846 1.00 88.19 83 GLN A CA 1
ATOM 612 C C . GLN A 1 83 ? 9.574 13.339 -5.985 1.00 88.19 83 GLN A C 1
ATOM 614 O O . GLN A 1 83 ? 8.667 13.981 -6.505 1.00 88.19 83 GLN A O 1
ATOM 619 N N . GLN A 1 84 ? 9.380 12.094 -5.532 1.00 86.44 84 GLN A N 1
ATOM 620 C CA . GLN A 1 84 ? 8.073 11.428 -5.526 1.00 86.44 84 GLN A CA 1
ATOM 621 C C . GLN A 1 84 ? 7.225 11.813 -4.303 1.00 86.44 84 GLN A C 1
ATOM 623 O O . GLN A 1 84 ? 6.047 11.459 -4.239 1.00 86.44 84 GLN A O 1
ATOM 628 N N . LYS A 1 85 ? 7.801 12.512 -3.316 1.00 83.25 85 LYS A N 1
ATOM 629 C 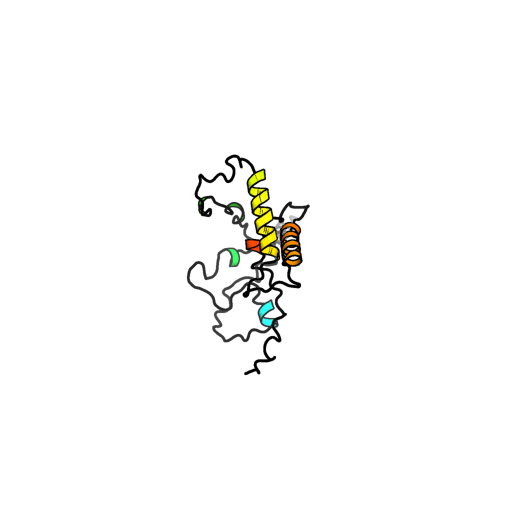CA . LYS A 1 85 ? 7.110 12.907 -2.087 1.00 83.25 85 LYS A CA 1
ATOM 630 C C . LYS A 1 85 ? 6.282 14.178 -2.338 1.00 83.25 85 LYS A C 1
ATOM 632 O O . LYS A 1 85 ? 6.855 15.216 -2.655 1.00 83.25 85 LYS A O 1
ATOM 637 N N . PRO A 1 86 ? 4.958 14.163 -2.102 1.00 84.81 86 PRO A N 1
ATOM 638 C CA . PRO A 1 86 ? 4.111 15.336 -2.337 1.00 84.81 86 PRO A CA 1
ATOM 639 C C . PRO A 1 86 ? 4.330 16.479 -1.327 1.00 84.81 86 PRO A C 1
ATOM 641 O O . PRO A 1 86 ? 3.888 17.595 -1.570 1.00 84.81 86 PRO A O 1
ATOM 644 N N . PHE A 1 87 ? 5.008 16.224 -0.200 1.00 79.00 87 PHE A N 1
ATOM 645 C CA . PHE A 1 87 ? 5.161 17.173 0.917 1.00 79.00 87 PHE A CA 1
ATOM 646 C C . PHE A 1 87 ? 6.546 17.848 1.006 1.00 79.00 87 PHE A C 1
ATOM 648 O O . PHE A 1 87 ? 6.927 18.313 2.083 1.00 79.00 87 PHE A O 1
ATOM 655 N N . GLY A 1 88 ? 7.316 17.877 -0.088 1.00 67.31 88 GLY A N 1
ATOM 656 C CA . GLY A 1 88 ? 8.622 18.547 -0.161 1.00 67.31 88 GLY A CA 1
ATOM 657 C C . GLY A 1 88 ? 9.730 17.938 0.718 1.00 67.31 88 GLY A C 1
ATOM 658 O O . GLY A 1 88 ? 9.518 16.997 1.495 1.00 67.31 88 GLY A O 1
ATOM 659 N N . GLU A 1 89 ? 10.941 18.483 0.587 1.00 67.06 89 GLU A N 1
ATOM 660 C CA . GLU A 1 89 ? 12.160 17.976 1.243 1.00 67.06 89 GLU A CA 1
ATOM 661 C C . GLU A 1 89 ? 12.182 18.220 2.763 1.00 67.06 89 GLU A C 1
ATOM 663 O O . GLU A 1 89 ? 12.780 17.447 3.506 1.00 67.06 89 GLU A O 1
ATOM 668 N N . THR A 1 90 ? 11.473 19.242 3.253 1.00 58.56 90 THR A N 1
ATOM 669 C CA . THR A 1 90 ? 11.591 19.749 4.633 1.00 58.56 90 THR A CA 1
ATOM 670 C C . THR A 1 90 ? 10.567 19.202 5.627 1.00 58.56 90 THR A C 1
ATOM 672 O O . THR A 1 90 ? 10.658 19.487 6.819 1.00 58.56 90 THR A O 1
ATOM 675 N N . SER A 1 91 ? 9.608 18.376 5.201 1.00 53.41 91 SER A N 1
ATOM 676 C CA . SER A 1 91 ? 8.681 17.733 6.141 1.00 53.41 91 SER A CA 1
ATOM 677 C C . SER A 1 91 ? 9.329 16.502 6.777 1.00 53.41 91 SER A C 1
ATOM 679 O O . SER A 1 91 ? 9.080 15.358 6.382 1.00 53.41 91 SER A O 1
ATOM 681 N N . ILE A 1 92 ? 10.180 16.729 7.776 1.00 53.50 92 ILE A N 1
ATOM 682 C CA . ILE A 1 92 ? 10.401 15.738 8.828 1.00 53.50 92 ILE A CA 1
ATOM 683 C C . ILE A 1 92 ? 9.026 15.564 9.476 1.00 53.50 92 ILE A C 1
ATOM 685 O O . ILE A 1 92 ? 8.520 16.489 10.103 1.00 53.50 92 ILE A O 1
ATOM 689 N N . ILE A 1 93 ? 8.383 14.405 9.320 1.00 52.34 93 ILE A N 1
ATOM 690 C CA . ILE A 1 93 ? 7.147 14.062 10.052 1.00 52.34 93 ILE A CA 1
ATOM 691 C C . ILE A 1 93 ? 7.533 13.691 11.493 1.00 52.34 93 ILE A C 1
ATOM 693 O O . ILE A 1 93 ? 7.146 12.656 12.000 1.00 52.34 93 ILE A O 1
ATOM 697 N N . LEU A 1 94 ? 8.409 14.471 12.111 1.00 55.94 94 LEU A N 1
ATOM 698 C CA . LEU A 1 94 ? 8.778 14.428 13.518 1.00 55.94 94 LEU A CA 1
ATOM 699 C C . LEU A 1 94 ? 9.522 15.745 13.860 1.00 55.94 94 LEU A C 1
ATOM 701 O O . LEU A 1 94 ? 10.699 15.711 14.214 1.00 55.94 94 LEU A O 1
ATOM 705 N N . PRO A 1 95 ? 8.885 16.936 13.834 1.00 47.62 95 PRO A N 1
ATOM 706 C CA . PRO A 1 95 ? 9.007 17.757 15.036 1.00 47.62 95 PRO A CA 1
ATOM 707 C C . PRO A 1 95 ? 8.472 16.909 16.211 1.00 47.62 95 PRO A C 1
ATOM 709 O O . PRO A 1 95 ? 7.674 15.995 15.964 1.00 47.62 95 PRO A O 1
ATOM 712 N N . PRO A 1 96 ? 8.898 17.123 17.474 1.00 49.00 96 PRO A N 1
ATOM 713 C CA . PRO A 1 96 ? 8.305 16.389 18.592 1.00 49.00 96 PRO A CA 1
ATOM 714 C C . PRO A 1 96 ? 6.786 16.452 18.417 1.00 49.00 96 PRO A C 1
ATOM 716 O O . PRO A 1 96 ? 6.280 17.478 17.977 1.00 49.00 96 PRO A O 1
ATOM 719 N N . LEU A 1 97 ? 6.061 15.360 18.635 1.00 56.31 97 LEU A N 1
ATOM 720 C CA . LEU A 1 97 ? 4.610 15.433 18.778 1.00 56.31 97 LEU A CA 1
ATOM 721 C C . LEU A 1 97 ? 4.333 15.866 20.233 1.00 56.31 97 LEU A C 1
ATOM 723 O O . LEU A 1 97 ? 4.151 14.980 21.078 1.00 56.31 97 LEU A O 1
ATOM 727 N N . PRO A 1 98 ? 4.327 17.162 20.618 1.00 53.38 98 PRO A N 1
ATOM 728 C CA . PRO A 1 98 ? 3.745 17.540 21.888 1.00 53.38 98 PRO A CA 1
ATOM 729 C C . PRO A 1 98 ? 2.219 17.419 21.782 1.00 53.38 98 PRO A C 1
ATOM 731 O O . PRO A 1 98 ? 1.628 17.667 20.734 1.00 53.38 98 PRO A O 1
ATOM 734 N N . PRO A 1 99 ? 1.559 17.094 22.891 1.00 52.53 99 PRO A N 1
ATOM 735 C CA . PRO A 1 99 ? 1.557 15.770 23.473 1.00 52.53 99 PRO A CA 1
ATOM 736 C C . PRO A 1 99 ? 0.688 14.818 22.626 1.00 52.53 99 PRO A C 1
ATOM 738 O O . PRO A 1 99 ? -0.517 15.014 22.465 1.00 52.53 99 PRO A O 1
ATOM 741 N N . LEU A 1 100 ? 1.259 13.685 22.210 1.00 52.69 100 LEU A N 1
ATOM 742 C CA . LEU A 1 100 ? 0.527 12.500 21.728 1.00 52.69 100 LEU A CA 1
ATOM 743 C C . LEU A 1 100 ? -0.685 12.108 22.603 1.00 52.69 100 LEU A C 1
ATOM 745 O O . LEU A 1 100 ? -1.504 11.317 22.166 1.00 52.69 100 LEU A O 1
ATOM 749 N N . ILE A 1 101 ? -0.793 12.599 23.838 1.00 50.69 101 ILE A N 1
ATOM 750 C CA . ILE A 1 101 ? -1.859 12.286 24.794 1.00 50.69 101 ILE A CA 1
ATOM 751 C C . ILE A 1 101 ? -3.182 12.984 24.435 1.00 50.69 101 ILE A C 1
ATOM 753 O O . ILE A 1 101 ? -4.216 12.321 24.473 1.00 50.69 101 ILE A O 1
ATOM 757 N N . GLY A 1 102 ? -3.154 14.262 24.026 1.00 56.25 102 GLY A N 1
ATOM 758 C CA . GLY A 1 102 ? -4.363 15.014 23.652 1.00 56.25 102 GLY A CA 1
ATOM 759 C C . GLY A 1 102 ? -4.940 14.536 22.321 1.00 56.25 102 GLY A C 1
ATOM 760 O O . GLY A 1 102 ? -6.087 14.108 22.253 1.00 56.25 102 GLY A O 1
ATOM 761 N N . LEU A 1 103 ? -4.079 14.432 21.299 1.00 59.56 103 LEU A N 1
ATOM 762 C CA . LEU A 1 103 ? -4.453 13.896 19.987 1.00 59.56 103 LEU A CA 1
ATOM 763 C C . LEU A 1 103 ? -4.966 12.449 20.074 1.00 59.56 103 LEU A C 1
ATOM 765 O O . LEU A 1 103 ? -5.839 12.061 19.311 1.00 59.56 103 LEU A O 1
ATOM 769 N N . LYS A 1 104 ? -4.462 11.634 21.013 1.00 65.50 104 LYS A N 1
ATOM 770 C CA . LYS A 1 104 ? -4.974 10.271 21.231 1.00 65.50 104 LYS A CA 1
ATOM 771 C C . LYS A 1 104 ? -6.374 10.254 21.832 1.00 65.50 104 LYS A C 1
ATOM 773 O O . LYS A 1 104 ? -7.083 9.290 21.568 1.00 65.50 104 LYS A O 1
ATOM 778 N N . ALA A 1 105 ? -6.742 11.209 22.685 1.00 75.00 105 ALA A N 1
ATOM 779 C CA . ALA A 1 105 ? -8.045 11.199 23.343 1.00 75.00 105 ALA A CA 1
ATOM 780 C C . ALA A 1 105 ? -9.152 11.560 22.348 1.00 75.00 105 ALA A C 1
ATOM 782 O O . ALA A 1 105 ? -10.061 10.753 22.146 1.00 75.00 105 ALA A O 1
ATOM 783 N N . ASP A 1 106 ? -8.996 12.689 21.657 1.00 83.44 106 ASP A N 1
ATOM 784 C CA . ASP A 1 106 ? -9.975 13.184 20.685 1.00 83.44 106 ASP A CA 1
ATOM 785 C C . ASP A 1 106 ? -10.080 12.240 19.483 1.00 83.44 106 ASP A C 1
ATOM 787 O O . ASP A 1 106 ? -11.168 11.788 19.143 1.00 83.44 106 ASP A O 1
ATOM 791 N N . LEU A 1 107 ? -8.949 11.770 18.941 1.00 86.38 107 LEU A N 1
ATOM 792 C CA . LEU A 1 107 ? -8.959 10.799 17.842 1.00 86.38 107 LEU A CA 1
ATOM 793 C C . LEU A 1 107 ? -9.629 9.475 18.234 1.00 86.38 107 LEU A C 1
ATOM 795 O O . LEU A 1 107 ? -10.318 8.857 17.425 1.00 86.38 107 LEU A O 1
ATOM 799 N N . LYS A 1 108 ? -9.431 8.998 19.469 1.00 88.00 108 LYS A N 1
ATOM 800 C CA . LYS A 1 108 ? -10.119 7.786 19.939 1.00 88.00 108 LYS A CA 1
ATOM 801 C C . LYS A 1 108 ? -11.615 8.026 20.105 1.00 88.00 108 LYS A C 1
ATOM 803 O O . LYS A 1 108 ? -12.379 7.090 19.875 1.00 88.00 108 LYS A O 1
ATOM 808 N N . ALA A 1 109 ? -12.025 9.216 20.536 1.00 90.62 109 ALA A N 1
ATOM 809 C CA . ALA A 1 109 ? -13.433 9.580 20.631 1.00 90.62 109 ALA A CA 1
ATOM 810 C C . ALA A 1 109 ? -14.074 9.621 19.236 1.00 90.62 109 ALA A C 1
ATOM 812 O O . ALA A 1 109 ? -15.082 8.948 19.018 1.00 90.62 109 ALA A O 1
ATOM 813 N N . ASP A 1 110 ? -13.425 10.274 18.274 1.00 91.81 110 ASP A N 1
ATOM 814 C CA . ASP A 1 110 ? -13.879 10.353 16.884 1.00 91.81 110 ASP A CA 1
ATOM 815 C C . ASP A 1 110 ? -13.976 8.970 16.237 1.00 91.81 110 ASP A C 1
ATOM 817 O O . ASP A 1 110 ? -14.977 8.642 15.603 1.00 91.81 110 ASP A O 1
ATOM 821 N N . LEU A 1 111 ? -12.983 8.101 16.454 1.00 92.38 111 LEU A N 1
ATOM 822 C CA . LEU A 1 111 ? -13.025 6.722 15.961 1.00 92.38 111 LEU A CA 1
ATOM 823 C C . LEU A 1 111 ? -14.174 5.920 16.583 1.00 92.38 111 LEU A C 1
ATOM 825 O O . LEU A 1 111 ? -14.814 5.134 15.887 1.00 92.38 111 LEU A O 1
ATOM 829 N N . LYS A 1 112 ? -14.462 6.111 17.876 1.00 92.38 112 LYS A N 1
ATOM 830 C CA . LYS A 1 112 ? -15.605 5.465 18.540 1.00 92.38 112 LYS A CA 1
ATOM 831 C C . LYS A 1 112 ? -16.936 5.933 17.967 1.00 92.38 112 LYS A C 1
ATOM 833 O O . LYS A 1 112 ? -17.799 5.093 17.735 1.00 92.38 112 LYS A O 1
ATOM 838 N N . ALA A 1 113 ? -17.081 7.229 17.708 1.00 94.44 113 ALA A N 1
ATOM 839 C CA . ALA A 1 113 ? -18.273 7.775 17.071 1.00 94.44 113 ALA A CA 1
ATOM 840 C C . ALA A 1 113 ? -18.429 7.249 15.635 1.00 94.44 113 ALA A C 1
ATOM 842 O O . ALA A 1 113 ? -19.498 6.775 15.260 1.00 94.44 113 ALA A O 1
ATOM 843 N N . LEU A 1 114 ? -17.347 7.240 14.852 1.00 94.50 114 LEU A N 1
ATOM 844 C CA . LEU A 1 114 ? -17.359 6.757 13.472 1.00 94.50 114 LEU A CA 1
ATOM 845 C C . LEU A 1 114 ? -17.793 5.290 13.373 1.00 94.50 114 LEU A C 1
ATOM 847 O O . LEU A 1 114 ? -18.465 4.907 12.419 1.00 94.50 114 LEU A O 1
ATOM 851 N N . MET A 1 115 ? -17.431 4.461 14.355 1.00 94.50 115 MET A N 1
ATOM 852 C CA . MET A 1 115 ? -17.753 3.037 14.334 1.00 94.50 115 MET A CA 1
ATOM 853 C C . MET A 1 115 ? -19.258 2.733 14.327 1.00 94.50 115 MET A C 1
ATOM 855 O O . MET A 1 115 ? -19.627 1.667 13.843 1.00 94.50 115 MET A O 1
ATOM 859 N N . THR A 1 116 ? -20.117 3.632 14.808 1.00 95.06 116 THR A N 1
ATOM 860 C CA . THR A 1 116 ? -21.582 3.453 14.808 1.00 95.06 116 THR A CA 1
ATOM 861 C C . THR A 1 116 ? -22.301 4.342 13.787 1.00 95.06 116 THR A C 1
ATOM 863 O O . THR A 1 116 ? -23.493 4.168 13.538 1.00 95.06 116 THR A O 1
ATOM 866 N N . GLN A 1 117 ? -21.589 5.270 13.143 1.00 95.38 117 GLN A N 1
ATOM 867 C CA . GLN A 1 117 ? -22.137 6.172 12.128 1.00 95.38 117 GLN A CA 1
ATOM 868 C C . GLN A 1 117 ? -22.186 5.511 10.743 1.00 95.38 117 GLN A C 1
ATOM 870 O O . GLN A 1 117 ? -21.271 5.660 9.930 1.00 95.38 117 GLN A O 1
ATOM 875 N N . SER A 1 118 ? -23.283 4.803 10.461 1.00 92.88 118 SER A N 1
ATOM 876 C CA . SER A 1 118 ? -23.511 4.141 9.169 1.00 92.88 118 SER A CA 1
ATOM 877 C C . SER A 1 118 ? -23.494 5.127 7.995 1.00 92.88 118 SER A C 1
ATOM 879 O O . SER A 1 118 ? -24.197 6.137 7.998 1.00 92.88 118 SER A O 1
ATOM 881 N N . GLN A 1 119 ? -22.720 4.805 6.959 1.00 93.31 119 GLN A N 1
ATOM 882 C CA . GLN A 1 119 ? -22.643 5.570 5.716 1.00 93.31 119 GLN A CA 1
ATOM 883 C C . GLN A 1 119 ? -23.507 4.908 4.628 1.00 93.31 119 GLN A C 1
ATOM 885 O O . GLN A 1 119 ? -23.381 3.703 4.412 1.00 93.31 119 GLN A O 1
ATOM 890 N N . PRO A 1 120 ? -24.313 5.654 3.848 1.00 92.25 120 PRO A N 1
ATOM 891 C CA . PRO A 1 120 ? -25.225 5.063 2.858 1.00 92.25 120 PRO A CA 1
ATOM 892 C C . PRO A 1 120 ? -24.504 4.310 1.730 1.00 92.25 120 PRO A C 1
ATOM 894 O O . PRO A 1 120 ? -25.033 3.354 1.176 1.00 92.25 120 PRO A O 1
ATOM 897 N N . ARG A 1 121 ? -23.271 4.718 1.399 1.00 93.31 121 ARG A N 1
ATOM 898 C CA . ARG A 1 121 ? -22.441 4.075 0.362 1.00 93.31 121 ARG A CA 1
ATOM 899 C C . ARG A 1 121 ? -21.843 2.736 0.804 1.00 93.31 121 ARG A C 1
ATOM 901 O O . ARG A 1 121 ? -21.425 1.960 -0.050 1.00 93.31 121 ARG A O 1
ATOM 908 N N . TRP A 1 122 ? -21.766 2.488 2.110 1.00 91.81 122 TRP A N 1
ATOM 909 C CA . TRP A 1 122 ? -21.297 1.228 2.679 1.00 91.81 122 TRP A CA 1
ATOM 910 C C . TRP A 1 122 ? -21.938 1.029 4.056 1.00 91.81 122 TRP A C 1
ATOM 912 O O . TRP A 1 122 ? -21.339 1.422 5.062 1.00 91.81 122 TRP A O 1
ATOM 922 N N . PRO A 1 123 ? -23.167 0.489 4.115 1.00 92.94 123 PRO A N 1
ATOM 923 C CA . PRO A 1 123 ? -23.895 0.342 5.366 1.00 92.94 123 PRO A CA 1
ATOM 924 C C . PRO A 1 123 ? -23.128 -0.497 6.383 1.00 92.94 123 PRO A C 1
ATOM 926 O O . PRO A 1 123 ? -22.307 -1.347 6.037 1.00 92.94 123 PRO A O 1
ATOM 929 N N . VAL A 1 124 ? -23.384 -0.228 7.655 1.00 92.88 124 VAL A N 1
ATOM 930 C CA . VAL A 1 124 ? -22.752 -0.955 8.746 1.00 92.88 124 VAL A CA 1
ATOM 931 C C . VAL A 1 124 ? -23.416 -2.314 8.974 1.00 92.88 124 VAL A C 1
ATOM 933 O O . VAL A 1 124 ? -24.641 -2.417 9.043 1.00 92.88 124 VAL A O 1
ATOM 936 N N . ASP A 1 125 ? -22.605 -3.353 9.161 1.00 91.12 125 ASP A N 1
ATOM 937 C CA . ASP A 1 125 ? -23.097 -4.661 9.584 1.00 91.12 125 ASP A CA 1
ATOM 938 C C . ASP A 1 125 ? -23.405 -4.629 11.088 1.00 91.12 125 ASP A C 1
ATOM 940 O O . ASP A 1 125 ? -22.598 -4.151 11.889 1.00 91.12 125 ASP A O 1
ATOM 944 N N . PHE A 1 126 ? -24.579 -5.126 11.488 1.00 90.44 126 PHE A N 1
ATOM 945 C CA . PHE A 1 126 ? -24.988 -5.242 12.899 1.00 90.44 126 PHE A CA 1
ATOM 946 C C . PHE A 1 126 ? -24.935 -3.928 13.708 1.00 90.44 126 PHE A C 1
ATOM 948 O O . PHE A 1 126 ? -24.824 -3.956 14.932 1.00 90.44 126 PHE A O 1
ATOM 955 N N . GLY A 1 127 ? -24.998 -2.770 13.042 1.00 92.44 127 GLY A N 1
ATOM 956 C CA . GLY A 1 127 ? -24.949 -1.461 13.703 1.00 92.44 127 GLY A CA 1
ATOM 957 C C . GLY A 1 127 ? -23.551 -0.988 14.131 1.00 92.44 127 GLY A C 1
ATOM 958 O O . GLY A 1 127 ? -23.458 0.062 14.762 1.00 92.44 127 GLY A O 1
ATOM 959 N N . HIS A 1 128 ? -22.465 -1.716 13.818 1.00 95.75 128 HIS A N 1
ATOM 960 C CA . HIS A 1 128 ? -21.106 -1.326 14.227 1.00 95.75 128 HIS A CA 1
ATOM 961 C C . HIS A 1 128 ? -19.973 -1.775 13.266 1.00 95.75 128 HIS A C 1
ATOM 963 O O . HIS A 1 128 ? -19.768 -2.963 13.030 1.00 95.75 128 HIS A O 1
ATOM 969 N N . TYR A 1 129 ? -19.101 -0.862 12.807 1.00 96.06 129 TYR A N 1
ATOM 970 C CA . TYR A 1 129 ? -17.944 -1.151 11.923 1.00 96.06 129 TYR A CA 1
ATOM 971 C C . TYR A 1 129 ? -16.774 -1.874 12.617 1.00 96.06 129 TYR A C 1
ATOM 973 O O . TYR A 1 129 ? -15.671 -1.971 12.076 1.00 96.06 129 TYR A O 1
ATOM 981 N N . GLY A 1 130 ? -16.985 -2.397 13.826 1.00 95.12 130 GLY A N 1
ATOM 982 C CA . GLY A 1 130 ? -15.908 -2.905 14.680 1.00 95.12 130 GLY A CA 1
ATOM 983 C C . GLY A 1 130 ? -15.195 -4.089 14.033 1.00 95.12 130 GLY A C 1
ATOM 984 O O . GLY A 1 130 ? -13.971 -4.090 13.906 1.00 95.12 130 GLY A O 1
ATOM 985 N N . GLY A 1 131 ? -15.968 -5.054 13.526 1.00 93.69 131 GLY A N 1
ATOM 986 C CA . GLY A 1 131 ? -15.423 -6.211 12.813 1.00 93.69 131 GLY A CA 1
ATOM 987 C C . GLY A 1 131 ? -14.631 -5.819 11.562 1.00 93.69 131 GLY A C 1
ATOM 988 O O . GLY A 1 131 ? -13.553 -6.364 11.320 1.00 93.69 131 GLY A O 1
ATOM 989 N N . LEU A 1 132 ? -15.113 -4.825 10.807 1.00 93.69 132 LEU A N 1
ATOM 990 C CA . LEU A 1 132 ? -14.431 -4.322 9.614 1.00 93.69 132 LEU A CA 1
ATOM 991 C C . LEU A 1 132 ? -13.072 -3.698 9.961 1.00 93.69 132 LEU A C 1
ATOM 993 O O . LEU A 1 132 ? -12.068 -4.052 9.342 1.00 93.69 132 LEU A O 1
ATOM 997 N N . PHE A 1 133 ? -13.008 -2.812 10.958 1.00 94.06 133 PHE A N 1
ATOM 998 C CA . PHE A 1 133 ? -11.757 -2.146 11.341 1.00 94.06 133 PHE A CA 1
ATOM 999 C C . PHE A 1 133 ? -10.745 -3.088 11.995 1.00 94.06 133 PHE A C 1
ATOM 1001 O O . PHE A 1 133 ? -9.545 -2.977 11.722 1.00 94.06 133 PHE A O 1
ATOM 1008 N N . ILE A 1 134 ? -11.204 -4.059 12.790 1.00 94.06 134 ILE A N 1
ATOM 1009 C CA . ILE A 1 134 ? -10.336 -5.111 13.338 1.00 94.06 134 ILE A CA 1
ATOM 1010 C C . ILE A 1 134 ? -9.719 -5.914 12.192 1.00 94.06 134 ILE A C 1
ATOM 1012 O O . ILE A 1 134 ? -8.499 -6.074 12.125 1.00 94.06 134 ILE A O 1
ATOM 1016 N N . ARG A 1 135 ? -10.544 -6.364 11.242 1.00 92.38 135 ARG A N 1
ATOM 1017 C CA . ARG A 1 135 ? -10.086 -7.136 10.085 1.00 92.38 135 ARG A CA 1
ATOM 1018 C C . ARG A 1 135 ? -9.134 -6.337 9.193 1.00 92.38 135 ARG A C 1
ATOM 1020 O O . ARG A 1 135 ? -8.134 -6.888 8.740 1.00 92.38 135 ARG A O 1
ATOM 1027 N N . LEU A 1 136 ? -9.415 -5.057 8.952 1.00 91.19 136 LEU A N 1
ATOM 1028 C CA . LEU A 1 136 ? -8.536 -4.160 8.199 1.00 91.19 136 LEU A CA 1
ATOM 1029 C C . LEU A 1 136 ? -7.158 -4.046 8.862 1.00 91.19 136 LEU A C 1
ATOM 1031 O O . LEU A 1 136 ? -6.137 -4.206 8.196 1.00 91.19 136 LEU A O 1
ATOM 1035 N N . THR A 1 137 ? -7.129 -3.815 10.176 1.00 92.19 137 THR A N 1
ATOM 1036 C CA . THR A 1 137 ? -5.882 -3.680 10.943 1.00 92.19 137 THR A CA 1
ATOM 1037 C C . THR A 1 137 ? -5.094 -4.988 10.949 1.00 92.19 137 THR A C 1
ATOM 1039 O O . THR A 1 137 ? -3.888 -4.983 10.700 1.00 92.19 137 THR A O 1
ATOM 1042 N N . TRP A 1 138 ? -5.780 -6.120 11.138 1.00 91.56 138 TRP A N 1
ATOM 1043 C CA . TRP A 1 138 ? -5.187 -7.451 11.027 1.00 91.56 138 TRP A CA 1
ATOM 1044 C C . TRP A 1 138 ? -4.579 -7.696 9.645 1.00 91.56 138 TRP A C 1
ATOM 1046 O O . TRP A 1 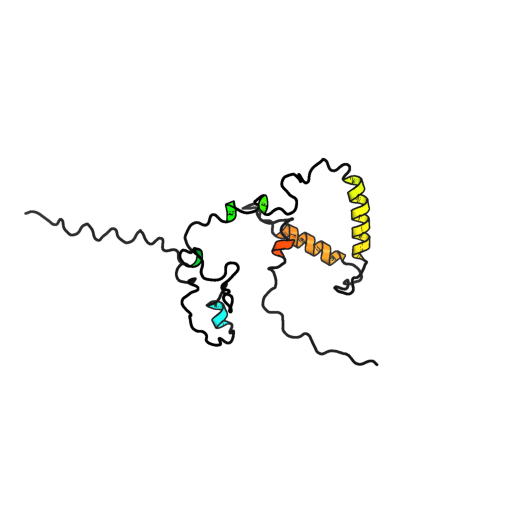138 ? -3.419 -8.079 9.557 1.00 91.56 138 TRP A O 1
ATOM 1056 N N . HIS A 1 139 ? -5.310 -7.438 8.557 1.00 91.06 139 HIS A N 1
ATOM 1057 C CA . HIS A 1 139 ? -4.780 -7.625 7.202 1.00 91.06 139 HIS A CA 1
ATOM 1058 C C . HIS A 1 139 ? -3.642 -6.658 6.864 1.00 91.06 139 HIS A C 1
ATOM 1060 O O . HIS A 1 139 ? -2.758 -7.020 6.092 1.00 91.06 139 HIS A O 1
ATOM 1066 N N . SER A 1 140 ? -3.640 -5.458 7.447 1.00 89.00 140 SER A N 1
ATOM 1067 C CA . SER A 1 140 ? -2.530 -4.514 7.322 1.00 89.00 140 SER A CA 1
ATOM 1068 C C . SER A 1 140 ? -1.251 -5.098 7.935 1.00 89.00 140 SER A C 1
ATOM 1070 O O . SER A 1 140 ? -0.242 -5.245 7.248 1.00 89.00 140 SER A O 1
ATOM 1072 N N . ALA A 1 141 ? -1.302 -5.522 9.202 1.00 91.81 141 ALA A N 1
ATOM 1073 C CA . ALA A 1 141 ? -0.142 -6.077 9.903 1.00 91.81 141 ALA A CA 1
ATOM 1074 C C . ALA A 1 141 ? 0.245 -7.492 9.429 1.00 91.81 141 ALA A C 1
ATOM 1076 O O . ALA A 1 141 ? 1.423 -7.840 9.393 1.00 91.81 141 ALA A O 1
ATOM 1077 N N . GLY A 1 142 ? -0.735 -8.300 9.026 1.00 91.62 142 GLY A N 1
ATOM 1078 C CA . GLY A 1 142 ? -0.593 -9.729 8.738 1.00 91.62 142 GLY A CA 1
ATOM 1079 C C . GLY A 1 142 ? 0.181 -10.074 7.465 1.00 91.62 142 GLY A C 1
ATOM 1080 O O . GLY A 1 142 ? 0.353 -11.249 7.163 1.00 91.62 142 GLY A O 1
ATOM 1081 N N . THR A 1 143 ? 0.656 -9.079 6.711 1.00 90.56 143 THR A N 1
ATOM 1082 C CA . THR A 1 143 ? 1.568 -9.299 5.574 1.00 90.56 143 THR A CA 1
ATOM 1083 C C . THR A 1 143 ? 3.037 -9.410 5.993 1.00 90.56 143 THR A C 1
ATOM 1085 O O . THR A 1 143 ? 3.881 -9.714 5.149 1.00 90.56 143 THR A O 1
ATOM 1088 N N . TYR A 1 144 ? 3.354 -9.155 7.269 1.00 93.31 144 TYR A N 1
ATOM 1089 C CA . TYR A 1 144 ? 4.715 -9.224 7.796 1.00 93.31 144 TYR A CA 1
ATOM 1090 C C . TYR A 1 144 ? 5.298 -10.639 7.719 1.00 93.31 144 TYR A C 1
ATOM 1092 O O . TYR A 1 144 ? 4.646 -11.626 8.064 1.00 93.31 144 TYR A O 1
ATOM 1100 N N . ARG A 1 145 ? 6.564 -10.726 7.310 1.00 92.56 145 ARG A N 1
ATOM 1101 C CA . ARG A 1 145 ? 7.334 -11.967 7.228 1.00 92.56 145 ARG A CA 1
ATOM 1102 C C . ARG A 1 145 ? 8.642 -11.834 7.998 1.00 92.56 145 ARG A C 1
ATOM 1104 O O . ARG A 1 145 ? 9.440 -10.946 7.722 1.00 92.56 145 ARG A O 1
ATOM 1111 N N . ALA A 1 146 ? 8.899 -12.771 8.910 1.00 95.44 146 ALA A N 1
ATOM 1112 C CA . ALA A 1 146 ? 10.065 -12.713 9.793 1.00 95.44 146 ALA A CA 1
ATOM 1113 C C . ALA A 1 146 ? 11.416 -12.909 9.076 1.00 95.44 146 ALA A C 1
ATOM 1115 O O . ALA A 1 146 ? 12.415 -12.355 9.512 1.00 95.44 146 ALA A O 1
ATOM 1116 N N . MET A 1 147 ? 11.451 -13.673 7.978 1.00 96.44 147 MET A N 1
ATOM 1117 C CA . MET A 1 147 ? 12.710 -14.057 7.319 1.00 96.44 147 MET A CA 1
ATOM 1118 C C . MET A 1 147 ? 13.405 -12.900 6.594 1.00 96.44 147 MET A C 1
ATOM 1120 O O . MET A 1 147 ? 14.626 -12.817 6.599 1.00 96.44 147 MET A O 1
ATOM 1124 N N . ASP A 1 148 ? 12.636 -12.033 5.937 1.00 95.06 148 ASP A N 1
ATOM 1125 C CA . ASP A 1 148 ? 13.142 -10.903 5.152 1.00 95.06 148 ASP A CA 1
ATOM 1126 C C . ASP A 1 148 ? 12.686 -9.543 5.699 1.00 95.06 148 ASP A C 1
ATOM 1128 O O . ASP A 1 148 ? 13.021 -8.5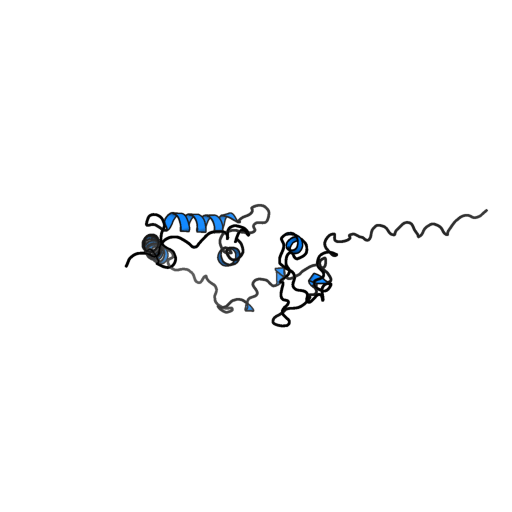10 5.125 1.00 95.06 148 ASP A O 1
ATOM 1132 N N . GLY A 1 149 ? 11.906 -9.532 6.786 1.00 92.81 149 GLY A N 1
ATOM 1133 C CA . GLY A 1 149 ? 11.398 -8.319 7.433 1.00 92.81 149 GLY A CA 1
ATOM 1134 C C . GLY A 1 149 ? 10.432 -7.499 6.572 1.00 92.81 149 GLY A C 1
ATOM 1135 O O . GLY A 1 149 ? 10.116 -6.362 6.918 1.00 92.81 149 GLY A O 1
ATOM 1136 N N . ARG A 1 150 ? 9.974 -8.035 5.433 1.00 91.00 150 ARG A N 1
ATOM 1137 C CA . ARG A 1 150 ? 9.088 -7.333 4.493 1.00 91.00 150 ARG A CA 1
ATOM 1138 C C . ARG A 1 150 ? 7.622 -7.480 4.901 1.00 91.00 150 ARG A C 1
ATOM 1140 O O . ARG A 1 150 ? 7.234 -8.438 5.566 1.00 91.00 150 ARG A O 1
ATOM 1147 N N . GLY A 1 151 ? 6.797 -6.547 4.425 1.00 88.88 151 GLY A N 1
ATOM 1148 C CA . GLY A 1 151 ? 5.371 -6.473 4.752 1.00 88.88 151 GLY A CA 1
ATOM 1149 C C . GLY A 1 151 ? 5.102 -5.708 6.050 1.00 88.88 151 GLY A C 1
ATOM 1150 O O . GLY A 1 151 ? 5.978 -5.018 6.564 1.00 88.88 151 GLY A O 1
ATOM 1151 N N . GLY A 1 152 ? 3.878 -5.811 6.566 1.00 89.88 152 GLY A N 1
ATOM 1152 C CA . GLY A 1 152 ? 3.440 -5.147 7.795 1.00 89.88 152 GLY A CA 1
ATOM 1153 C C . GLY A 1 152 ? 2.654 -3.846 7.579 1.00 89.88 152 GLY A C 1
ATOM 1154 O O . GLY A 1 152 ? 2.185 -3.530 6.482 1.00 89.88 152 GLY A O 1
ATOM 1155 N N . GLY A 1 153 ? 2.480 -3.098 8.674 1.00 82.94 153 GLY A N 1
ATOM 1156 C CA . GLY A 1 153 ? 1.570 -1.956 8.762 1.00 82.94 153 GLY A CA 1
ATOM 1157 C C . GLY A 1 153 ? 2.114 -0.688 8.107 1.00 82.94 153 GLY A C 1
ATOM 1158 O O . GLY A 1 153 ? 2.903 0.033 8.704 1.00 82.94 153 GLY A O 1
ATOM 1159 N N . GLY A 1 154 ? 1.661 -0.394 6.889 1.00 78.19 154 GLY A N 1
ATOM 1160 C CA . GLY A 1 154 ? 1.969 0.874 6.213 1.00 78.19 154 GLY A CA 1
ATOM 1161 C C . GLY A 1 154 ? 1.726 0.863 4.707 1.00 78.19 154 GLY A C 1
ATOM 1162 O O . GLY A 1 154 ? 1.449 1.900 4.118 1.00 78.19 154 GLY A O 1
ATOM 1163 N N . MET A 1 155 ? 1.743 -0.319 4.086 1.00 80.81 155 MET A N 1
ATOM 1164 C CA . MET A 1 155 ? 1.579 -0.463 2.631 1.00 80.81 155 MET A CA 1
ATOM 1165 C C . MET A 1 155 ? 0.170 -0.909 2.218 1.00 80.81 155 MET A C 1
ATOM 1167 O O . MET A 1 155 ? -0.093 -1.104 1.033 1.00 80.81 155 MET A O 1
ATOM 1171 N N . VAL A 1 156 ? -0.755 -1.054 3.175 1.00 72.62 156 VAL A N 1
ATOM 1172 C CA . VAL A 1 156 ? -2.103 -1.597 2.937 1.00 72.62 156 VAL A CA 1
ATOM 1173 C C . VAL A 1 156 ? -2.907 -0.772 1.925 1.00 72.62 156 VAL A C 1
ATOM 1175 O O . VAL A 1 156 ? -3.630 -1.351 1.121 1.00 72.62 156 VAL A O 1
ATOM 1178 N N . GLN A 1 157 ? -2.708 0.552 1.881 1.00 71.81 157 GLN A N 1
ATOM 1179 C CA . GLN A 1 157 ? -3.344 1.441 0.899 1.00 71.81 157 GLN A CA 1
ATOM 1180 C C . GLN A 1 157 ? -2.944 1.103 -0.544 1.00 71.81 157 GLN A C 1
ATOM 1182 O O . GLN A 1 157 ? -3.772 1.142 -1.450 1.00 71.81 157 GLN A O 1
ATOM 1187 N N . PHE A 1 158 ? -1.680 0.741 -0.760 1.00 62.53 158 PHE A N 1
ATOM 1188 C CA . PHE A 1 158 ? -1.173 0.362 -2.078 1.00 62.53 158 PHE A CA 1
ATOM 1189 C C . PHE A 1 158 ? -1.447 -1.119 -2.389 1.00 62.53 158 PHE A C 1
ATOM 1191 O O . PHE A 1 158 ? -1.677 -1.491 -3.540 1.00 62.53 158 PHE A O 1
ATOM 1198 N N . PHE A 1 159 ? -1.480 -1.966 -1.356 1.00 53.84 159 PHE A N 1
ATOM 1199 C CA . PHE A 1 159 ? -1.673 -3.410 -1.480 1.00 53.84 159 PHE A CA 1
ATOM 1200 C C . PHE A 1 159 ? -3.142 -3.816 -1.707 1.00 53.84 159 PHE A C 1
ATOM 1202 O O . PHE A 1 159 ? -3.411 -4.719 -2.501 1.00 53.84 159 PHE A O 1
ATOM 1209 N N . LEU A 1 160 ? -4.111 -3.131 -1.084 1.00 50.75 160 LEU A N 1
ATOM 1210 C CA . LEU A 1 160 ? -5.542 -3.469 -1.189 1.00 50.75 160 LEU A CA 1
ATOM 1211 C C . LEU A 1 160 ? -6.127 -3.286 -2.595 1.00 50.75 160 LEU A C 1
ATOM 1213 O O . LEU A 1 160 ? -7.138 -3.910 -2.909 1.00 50.75 160 LEU A O 1
ATOM 1217 N N . LEU A 1 161 ? -5.477 -2.517 -3.471 1.00 41.94 161 LEU A N 1
ATOM 1218 C CA . LEU A 1 161 ? -5.907 -2.383 -4.866 1.00 41.94 161 LEU A CA 1
ATOM 1219 C C . LEU A 1 161 ? -5.653 -3.646 -5.714 1.00 41.94 161 LEU A C 1
ATOM 1221 O O . LEU A 1 161 ? -6.171 -3.737 -6.823 1.00 41.94 161 LEU A O 1
ATOM 1225 N N . HIS A 1 162 ? -4.914 -4.639 -5.203 1.00 48.88 162 HIS A N 1
ATOM 1226 C CA . HIS A 1 162 ? -4.475 -5.802 -5.989 1.00 48.88 162 HIS A CA 1
ATOM 1227 C C . HIS A 1 162 ? -5.059 -7.148 -5.526 1.00 48.88 162 HIS A C 1
ATOM 1229 O O . HIS A 1 162 ? -4.824 -8.170 -6.167 1.00 48.88 162 HIS A O 1
ATOM 1235 N N . ALA A 1 163 ? -5.860 -7.176 -4.457 1.00 45.75 163 ALA A N 1
ATOM 1236 C CA . ALA A 1 163 ? -6.421 -8.408 -3.900 1.00 45.75 163 ALA A CA 1
ATOM 1237 C C . ALA A 1 163 ? -7.919 -8.583 -4.220 1.00 45.75 163 ALA A C 1
ATOM 1239 O O . ALA A 1 163 ? -8.736 -8.808 -3.328 1.00 45.75 163 ALA A O 1
ATOM 1240 N N . ARG A 1 164 ? -8.306 -8.517 -5.500 1.00 41.88 164 ARG A N 1
ATOM 1241 C CA . ARG A 1 164 ? -9.597 -9.068 -5.946 1.00 41.88 164 ARG A CA 1
ATOM 1242 C C . ARG A 1 164 ? -9.350 -10.499 -6.415 1.00 41.88 164 ARG A C 1
ATOM 1244 O O . ARG A 1 164 ? -8.650 -10.701 -7.401 1.00 41.88 164 ARG A O 1
ATOM 1251 N N . ARG A 1 165 ? -9.924 -11.496 -5.726 1.00 42.12 165 ARG A N 1
ATOM 1252 C CA . ARG A 1 165 ? -9.971 -12.868 -6.260 1.00 42.12 165 ARG A CA 1
ATOM 1253 C C . ARG A 1 165 ? -10.661 -12.816 -7.633 1.00 42.12 165 ARG A C 1
ATOM 1255 O O . ARG A 1 165 ? -11.808 -12.363 -7.691 1.00 42.12 165 ARG A O 1
ATOM 1262 N N . PRO A 1 166 ? -10.022 -13.263 -8.723 1.00 38.38 166 PRO A N 1
ATOM 1263 C CA . PRO A 1 166 ? -10.734 -13.483 -9.971 1.00 38.38 166 PRO A CA 1
ATOM 1264 C C . PRO A 1 166 ? -11.678 -14.676 -9.761 1.00 38.38 166 PRO A C 1
ATOM 1266 O O . PRO A 1 166 ? -11.208 -15.758 -9.421 1.00 38.38 166 PRO A O 1
ATOM 1269 N N . GLY A 1 167 ? -12.995 -14.482 -9.910 1.00 42.16 167 GLY A N 1
ATOM 1270 C CA . GLY A 1 167 ? -13.934 -15.614 -10.007 1.00 42.16 167 GLY A CA 1
ATOM 1271 C C . GLY A 1 167 ? -15.268 -15.552 -9.252 1.00 42.16 167 GLY A C 1
ATOM 1272 O O . GLY A 1 167 ? -15.985 -16.541 -9.285 1.00 42.16 167 GLY A O 1
ATOM 1273 N N . LEU A 1 168 ? -15.652 -14.447 -8.600 1.00 40.12 168 LEU A N 1
ATOM 1274 C CA . LEU A 1 168 ? -16.962 -14.347 -7.917 1.00 40.12 168 LEU A CA 1
ATOM 1275 C C . LEU A 1 168 ? -17.833 -13.184 -8.422 1.00 40.12 168 LEU A C 1
ATOM 1277 O O . LEU A 1 168 ? -18.490 -12.508 -7.638 1.00 40.12 168 LEU A O 1
ATOM 1281 N N . LEU A 1 169 ? -17.861 -12.949 -9.739 1.00 39.47 169 LEU A N 1
ATOM 1282 C CA . LEU A 1 169 ? -18.892 -12.110 -10.360 1.00 39.47 169 LEU A CA 1
ATOM 1283 C C . LEU A 1 169 ? -19.791 -12.967 -11.254 1.00 39.47 169 LEU A C 1
ATOM 1285 O O . LEU A 1 169 ? -19.653 -13.021 -12.471 1.00 39.47 169 LEU A O 1
ATOM 1289 N N . GLY A 1 170 ? -20.709 -13.665 -10.604 1.00 38.16 170 GLY A N 1
ATOM 1290 C CA . GLY A 1 170 ? -21.856 -14.295 -11.226 1.00 38.16 170 GLY A CA 1
ATOM 1291 C C . GLY A 1 170 ? -22.984 -14.246 -10.213 1.00 38.16 170 GLY A C 1
ATOM 1292 O O . GLY A 1 170 ? -22.906 -14.945 -9.209 1.00 38.16 170 GLY A O 1
ATOM 1293 N N . ARG A 1 171 ? -24.010 -13.431 -10.507 1.00 36.78 171 ARG A N 1
ATOM 1294 C CA . ARG A 1 171 ? -25.301 -13.313 -9.798 1.00 36.78 171 ARG A CA 1
ATOM 1295 C C . ARG A 1 171 ? -25.420 -12.191 -8.750 1.00 36.78 171 ARG A C 1
ATOM 1297 O O . ARG A 1 171 ? -25.591 -12.433 -7.564 1.00 36.78 171 ARG A O 1
ATOM 1304 N N . SER A 1 172 ? -25.476 -10.949 -9.228 1.00 44.72 172 SER A N 1
ATOM 1305 C CA . SER A 1 172 ? -26.243 -9.885 -8.565 1.00 44.72 172 SER A CA 1
ATOM 1306 C C . SER A 1 172 ? -27.073 -9.140 -9.608 1.00 44.72 172 SER A C 1
ATOM 1308 O O . SER A 1 172 ? -26.498 -8.454 -10.447 1.00 44.72 172 SER A O 1
ATOM 1310 N N . SER A 1 173 ? -28.394 -9.324 -9.573 1.00 43.94 173 SER A N 1
ATOM 1311 C CA . SER A 1 173 ? -29.442 -8.425 -10.095 1.00 43.94 173 SER A CA 1
ATOM 1312 C C . SER A 1 173 ? -30.623 -9.275 -10.555 1.00 43.94 173 SER A C 1
ATOM 1314 O O . SER A 1 173 ? -30.626 -9.741 -11.686 1.00 43.94 173 SER A O 1
ATOM 1316 N N . GLN A 1 174 ? -31.547 -9.558 -9.637 1.00 41.72 174 GLN A N 1
ATOM 1317 C CA . GLN A 1 174 ? -33.000 -9.655 -9.841 1.00 41.72 174 GLN A CA 1
ATOM 1318 C C . GLN A 1 174 ? -33.608 -10.007 -8.475 1.00 41.72 174 GLN A C 1
ATOM 1320 O O . GLN A 1 174 ? -33.734 -11.178 -8.132 1.00 41.72 174 GLN A O 1
ATOM 1325 N N . ALA A 1 175 ? -33.907 -8.990 -7.666 1.00 32.56 175 ALA A N 1
ATOM 1326 C CA . ALA A 1 175 ? -34.832 -9.104 -6.541 1.00 32.56 175 ALA A CA 1
ATOM 1327 C C . ALA A 1 175 ? -35.305 -7.700 -6.127 1.00 32.56 175 ALA A C 1
ATOM 1329 O O . ALA A 1 175 ? -34.549 -6.934 -5.540 1.00 32.56 175 ALA A O 1
ATOM 1330 N N . HIS A 1 176 ? -36.570 -7.427 -6.454 1.00 31.92 176 HIS A N 1
ATOM 1331 C CA . HIS A 1 176 ? -37.486 -6.471 -5.827 1.00 31.92 176 HIS A CA 1
ATOM 1332 C C . HIS A 1 176 ? -37.227 -4.961 -5.966 1.00 31.92 176 HIS A C 1
ATOM 1334 O O . HIS A 1 176 ? -36.687 -4.307 -5.082 1.00 31.92 176 HIS A O 1
ATOM 1340 N N . ALA A 1 177 ? -37.791 -4.399 -7.040 1.00 38.34 177 ALA A N 1
ATOM 1341 C CA . ALA A 1 177 ? -38.444 -3.093 -7.013 1.00 38.34 177 ALA A CA 1
ATOM 1342 C C . ALA A 1 177 ? -39.932 -3.321 -7.336 1.00 38.34 177 ALA A C 1
ATOM 1344 O O . ALA A 1 177 ? -40.289 -3.570 -8.485 1.00 38.34 177 ALA A O 1
ATOM 1345 N N . SER A 1 178 ? -40.774 -3.335 -6.304 1.00 37.62 178 SER A N 1
ATOM 1346 C CA . SER A 1 178 ? -42.239 -3.350 -6.407 1.00 37.62 178 SER A CA 1
ATOM 1347 C C . SER A 1 178 ? -42.815 -2.906 -5.061 1.00 37.62 178 SER A C 1
ATOM 1349 O O . SER A 1 178 ? -42.850 -3.720 -4.145 1.00 37.62 178 SER A O 1
ATOM 1351 N N . HIS A 1 179 ? -43.123 -1.610 -4.970 1.00 35.81 179 HIS A N 1
ATOM 1352 C CA . HIS A 1 179 ? -43.885 -0.801 -3.995 1.00 35.81 179 HIS A CA 1
ATOM 1353 C C . HIS A 1 179 ? -43.353 0.624 -4.268 1.00 35.81 179 HIS A C 1
ATOM 1355 O O . HIS A 1 179 ? -42.165 0.850 -4.061 1.00 35.81 179 HIS A O 1
ATOM 1361 N N . GLU A 1 180 ? -44.046 1.592 -4.858 1.00 33.19 180 GLU A N 1
ATOM 1362 C CA . GLU A 1 180 ? -45.470 1.911 -5.048 1.00 33.19 180 GLU A CA 1
ATOM 1363 C C . GLU A 1 180 ? -45.832 2.134 -6.526 1.00 33.19 180 GLU A C 1
ATOM 1365 O O . GLU A 1 180 ? -44.920 2.451 -7.326 1.00 33.19 180 GLU A O 1
#

Foldseek 3Di:
DDDDDPPPPPPPPPDPPPPPPCLVLQQPPPDPPPDPDDDDPVVCVSQPPHDPDFDPDPDTDDDPCSNVVPDDDPVVVCPPPQVPDPPHDPPPVDPPPVPPVVVVVVVVVVVVVVQQDADPVHGDDPSGCPVVVVVLQCVQAVQADPPVRDGGHDCSVVVVVPPDPPDPPDDDDDDDDDDD

Organism: NCBI:txid2587402

pLDDT: mean 70.08, std 20.72, range [31.92, 96.44]

Radius of gyration: 28.22 Å; chains: 1; bounding box: 101×62×60 Å

Sequence (180 aa):
MAPTLLSGFLGLLPLLSAGCPQAALHKRDTVVARAKIRVSLDTLGSSFGKCPTISDAAGGGTRSHDWWPCQLKLDVLRQFAPQQKPFGETSIILPPLPPLIGLKADLKADLKALMTQSQPRWPVDFGHYGGLFIRLTWHSAGTYRAMDGRGGGGMVQFFLLHARRPGLLGRSSQAHASHE

InterPro domains:
  IPR000763 Catalase-peroxidase haem [PR00460] (64-86)
  IPR000763 Catalase-peroxidase haem [PR00460] (107-132)
  IPR000763 Catalase-peroxidase haem [PTHR30555] (47-155)
  IPR010255 Haem peroxidase superfamily [SSF48113] (61-154)
  IPR019794 Peroxidase, active site [PS00436] (130-141)